Protein AF-K0IA86-F1 (afdb_monomer_lite)

Radius of gyration: 13.62 Å; chains: 1; bounding box: 33×33×26 Å

InterPro domains:
  IPR036388 Winged helix-like DNA-binding domain superfamily [G3DSA:1.10.10.10] (1-74)
  IPR036390 Winged helix DNA-binding domain superfamily [SSF46785] (7-66)
  IPR038723 ArnR1-like, winged helix-turn-helix domain [PF14947] (1-66)

Secondary structure (DSSP, 8-state):
-GGGGTT-B-HHHHHHHHT--HHHHHHHHHHHHHTTSEEEETTTTEEEE-HHHHHHHHHHHHHHHHH-TT----

Organism: Nitrososphaera gargensis (strain Ga9.2) (NCBI:txid1237085)

Foldseek 3Di:
DQVQQAVWDALVSCCVVVVHDPVRSVVVVVVCVVVVQWDQDPVVNTIHGDPVVVVVVVVVVVVVCVVPVPPPDD

Structure (mmCIF, N/CA/C/O backbone):
data_AF-K0IA86-F1
#
_entry.id   AF-K0IA86-F1
#
loop_
_atom_site.group_PDB
_atom_site.id
_atom_site.type_symbol
_atom_site.label_atom_id
_atom_site.label_alt_id
_atom_site.label_comp_id
_atom_site.label_asym_id
_atom_site.label_entity_id
_atom_site.label_seq_id
_atom_site.pdbx_PDB_ins_code
_atom_site.Cartn_x
_atom_site.Cartn_y
_atom_site.Cartn_z
_atom_site.occupancy
_atom_site.B_iso_or_equiv
_atom_site.aut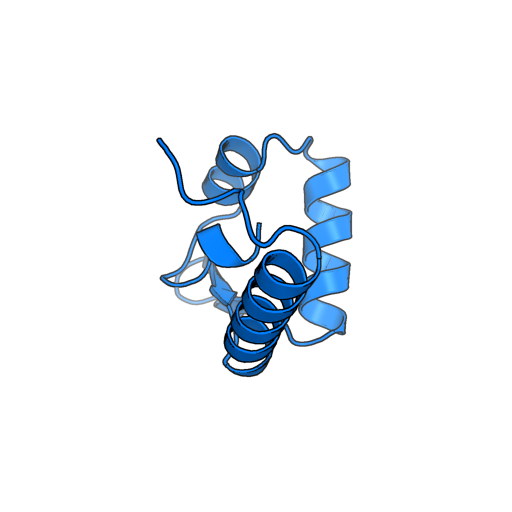h_seq_id
_atom_site.auth_comp_id
_atom_site.auth_asym_id
_atom_site.auth_atom_id
_atom_site.pdbx_PDB_model_num
ATOM 1 N N . MET A 1 1 ? -1.994 4.844 -0.383 1.00 87.06 1 MET A N 1
ATOM 2 C CA . MET A 1 1 ? -1.159 3.749 -0.930 1.00 87.06 1 MET A CA 1
ATOM 3 C C . MET A 1 1 ? -1.890 2.418 -0.915 1.00 87.06 1 MET A C 1
ATOM 5 O O . MET A 1 1 ? -2.091 1.872 -1.987 1.00 87.06 1 MET A O 1
ATOM 9 N N . LEU A 1 2 ? -2.334 1.936 0.252 1.00 93.06 2 LEU A N 1
ATOM 10 C CA . LEU A 1 2 ? -3.052 0.661 0.364 1.00 93.06 2 LEU A CA 1
ATOM 11 C C . LEU A 1 2 ? -4.274 0.584 -0.572 1.00 93.06 2 LEU A C 1
ATOM 13 O O . LEU A 1 2 ? -4.402 -0.356 -1.337 1.00 93.06 2 LEU A O 1
ATOM 17 N N . GLU A 1 3 ? -5.091 1.641 -0.643 1.00 95.25 3 GLU A N 1
ATOM 18 C CA . GLU A 1 3 ? -6.246 1.688 -1.560 1.00 95.25 3 GLU A CA 1
ATOM 19 C C . GLU A 1 3 ? -5.891 1.507 -3.046 1.00 95.25 3 GLU A C 1
ATOM 21 O O . GLU A 1 3 ? -6.691 0.982 -3.810 1.00 95.25 3 GLU A O 1
ATOM 26 N N . ILE A 1 4 ? -4.690 1.918 -3.472 1.00 96.12 4 ILE A N 1
ATOM 27 C CA . ILE A 1 4 ? -4.249 1.798 -4.873 1.00 96.12 4 ILE A CA 1
ATOM 28 C C . ILE A 1 4 ? -4.023 0.330 -5.254 1.00 96.12 4 ILE A C 1
ATOM 30 O O . ILE A 1 4 ? -4.157 -0.021 -6.425 1.00 96.12 4 ILE A O 1
ATOM 34 N N . ALA A 1 5 ? -3.674 -0.504 -4.275 1.00 96.06 5 ALA A N 1
ATOM 35 C CA . ALA A 1 5 ? -3.341 -1.910 -4.441 1.00 96.06 5 ALA A CA 1
ATOM 36 C C . ALA A 1 5 ? -4.519 -2.847 -4.110 1.00 96.06 5 ALA A C 1
ATOM 38 O O . ALA A 1 5 ? -4.297 -4.040 -3.921 1.00 96.06 5 ALA A O 1
ATOM 39 N N . LEU A 1 6 ? -5.756 -2.346 -3.987 1.00 95.00 6 LEU A N 1
ATOM 40 C CA 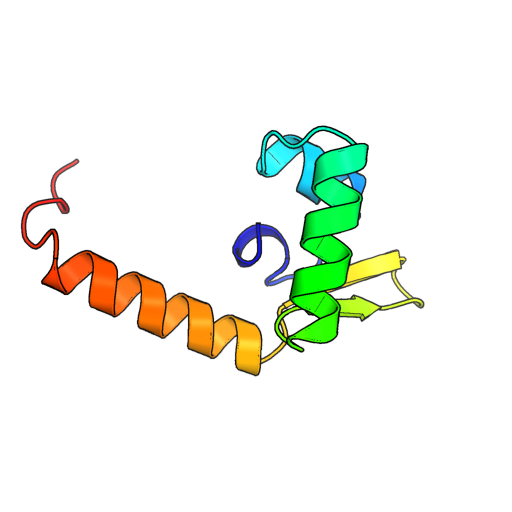. LEU A 1 6 ? -6.929 -3.191 -3.704 1.00 95.00 6 LEU A CA 1
ATOM 41 C C . LEU A 1 6 ? -7.148 -4.255 -4.788 1.00 95.00 6 LEU A C 1
ATOM 43 O O . LEU A 1 6 ? -7.347 -5.419 -4.454 1.00 95.00 6 LEU A O 1
ATOM 47 N N . ASP A 1 7 ? -7.015 -3.857 -6.054 1.00 93.06 7 ASP A N 1
ATOM 48 C CA . ASP A 1 7 ? -7.179 -4.727 -7.229 1.00 93.06 7 ASP A CA 1
ATOM 49 C C . ASP A 1 7 ? -5.837 -5.167 -7.835 1.00 93.06 7 ASP A C 1
ATOM 51 O O . ASP A 1 7 ? -5.777 -5.593 -8.984 1.00 93.06 7 ASP A O 1
ATOM 55 N N . GLY A 1 8 ? -4.738 -5.008 -7.094 1.00 95.12 8 GLY A N 1
ATOM 56 C CA . GLY A 1 8 ? -3.396 -5.183 -7.638 1.00 95.12 8 GLY A CA 1
ATOM 57 C C . GLY A 1 8 ? -2.826 -3.926 -8.292 1.00 95.12 8 GLY A C 1
ATOM 58 O O . GLY A 1 8 ? -3.482 -3.158 -9.010 1.00 95.12 8 GLY A O 1
ATOM 59 N N . ALA A 1 9 ? -1.555 -3.669 -7.996 1.00 97.00 9 ALA A N 1
ATOM 60 C CA . ALA A 1 9 ? -0.811 -2.602 -8.635 1.00 97.00 9 ALA A CA 1
ATOM 61 C C . ALA A 1 9 ? 0.686 -2.897 -8.676 1.00 97.00 9 ALA A C 1
ATOM 63 O O . ALA A 1 9 ? 1.313 -3.212 -7.665 1.00 97.00 9 ALA A O 1
ATOM 64 N N . ILE A 1 10 ? 1.283 -2.686 -9.847 1.00 96.25 10 ILE A N 1
ATOM 65 C CA . ILE A 1 10 ? 2.737 -2.676 -9.988 1.00 96.25 10 ILE A CA 1
ATOM 66 C C . ILE A 1 10 ? 3.355 -1.507 -9.210 1.00 96.25 10 ILE A C 1
ATOM 68 O O . ILE A 1 10 ? 2.753 -0.438 -9.049 1.00 96.25 10 ILE A O 1
ATOM 72 N N . LYS A 1 11 ? 4.612 -1.679 -8.799 1.00 94.19 11 LYS A N 1
ATOM 73 C CA . LYS A 1 11 ? 5.384 -0.708 -8.007 1.00 94.19 11 LYS A CA 1
ATOM 74 C C . LYS A 1 11 ? 5.326 0.719 -8.564 1.00 94.19 11 LYS A C 1
ATOM 76 O O . LYS A 1 11 ? 5.063 1.665 -7.826 1.00 94.19 11 LYS A O 1
ATOM 81 N N . THR A 1 12 ? 5.493 0.868 -9.877 1.00 95.19 12 THR A N 1
ATOM 82 C CA . THR A 1 12 ? 5.458 2.166 -10.566 1.00 95.19 12 THR A CA 1
ATOM 83 C C . THR A 1 12 ? 4.090 2.844 -10.448 1.00 95.19 12 THR A C 1
ATOM 85 O O . THR A 1 12 ? 4.016 4.026 -10.126 1.00 95.19 12 THR A O 1
ATOM 88 N N . LYS A 1 13 ? 2.990 2.099 -10.620 1.00 95.88 13 LYS A N 1
ATOM 89 C CA . LYS A 1 13 ? 1.619 2.625 -10.482 1.00 95.88 13 LYS A CA 1
ATOM 90 C C . LYS A 1 13 ? 1.366 3.132 -9.062 1.00 95.88 13 LYS A C 1
ATOM 92 O O . LYS A 1 13 ? 0.761 4.189 -8.892 1.00 95.88 13 LYS A O 1
ATOM 97 N N . ILE A 1 14 ? 1.860 2.406 -8.059 1.00 96.31 14 ILE A N 1
ATOM 98 C CA . ILE A 1 14 ? 1.768 2.813 -6.655 1.00 96.31 14 ILE A CA 1
ATOM 99 C C . ILE A 1 14 ? 2.566 4.094 -6.411 1.00 96.31 14 ILE A C 1
ATOM 101 O O . ILE A 1 14 ? 2.028 5.029 -5.828 1.00 96.31 14 ILE A O 1
ATOM 105 N N . MET A 1 15 ? 3.805 4.158 -6.904 1.00 95.69 15 MET A N 1
ATOM 106 C CA . MET A 1 15 ? 4.682 5.324 -6.776 1.00 95.69 15 MET A CA 1
ATOM 107 C C . MET A 1 15 ? 4.006 6.605 -7.271 1.00 95.69 15 MET A C 1
ATOM 109 O O . MET A 1 15 ? 3.880 7.569 -6.518 1.00 95.69 15 MET A O 1
ATOM 113 N N . TYR A 1 16 ? 3.513 6.583 -8.514 1.00 96.06 16 TYR A N 1
ATOM 114 C CA . TYR A 1 16 ? 2.899 7.751 -9.141 1.00 96.06 16 TYR A CA 1
ATOM 115 C C . TYR A 1 16 ? 1.580 8.144 -8.476 1.00 96.06 16 TYR A C 1
ATOM 117 O O . TYR A 1 16 ? 1.369 9.320 -8.202 1.00 96.06 16 TYR A O 1
ATOM 125 N N . LYS A 1 17 ? 0.699 7.182 -8.169 1.00 95.50 17 LYS A N 1
ATOM 126 C CA . LYS A 1 17 ? -0.598 7.493 -7.544 1.00 95.50 17 LYS A CA 1
ATOM 127 C C . LYS A 1 17 ? -0.486 7.911 -6.077 1.00 95.50 17 LYS A C 1
ATOM 129 O O . LYS A 1 17 ? -1.378 8.587 -5.578 1.00 95.50 17 LYS A O 1
ATOM 134 N N . ALA A 1 18 ? 0.565 7.485 -5.378 1.00 94.62 18 ALA A N 1
ATOM 135 C CA . ALA A 1 18 ? 0.817 7.865 -3.991 1.00 94.62 18 ALA A CA 1
ATOM 136 C C . ALA A 1 18 ? 1.768 9.068 -3.855 1.00 94.62 18 ALA A C 1
ATOM 138 O O . ALA A 1 18 ? 2.033 9.474 -2.728 1.00 94.62 18 ALA A O 1
ATOM 139 N N . TYR A 1 19 ? 2.269 9.624 -4.968 1.00 95.31 19 TYR A N 1
ATOM 140 C CA . TYR A 1 19 ? 3.240 10.727 -4.994 1.00 95.31 19 TYR A CA 1
ATOM 141 C C . TYR A 1 19 ? 4.497 10.448 -4.149 1.00 95.31 19 TYR A C 1
ATOM 143 O O . TYR A 1 19 ? 5.021 11.333 -3.477 1.00 95.31 19 TYR A O 1
ATOM 151 N N . LEU A 1 20 ? 4.978 9.201 -4.167 1.00 94.56 20 LEU A N 1
ATOM 152 C CA . LEU A 1 20 ? 6.149 8.774 -3.397 1.00 94.56 20 LEU A CA 1
ATOM 153 C C . LEU A 1 20 ? 7.411 8.809 -4.259 1.00 94.56 20 LEU A C 1
ATOM 155 O O . LEU A 1 20 ? 7.390 8.414 -5.423 1.00 94.56 20 LEU A O 1
ATOM 159 N N . SER A 1 21 ? 8.538 9.200 -3.669 1.00 96.69 21 SER A N 1
ATOM 160 C CA . SER A 1 21 ? 9.854 8.918 -4.253 1.00 96.69 21 SER A CA 1
ATOM 161 C C . SER A 1 21 ? 10.193 7.425 -4.147 1.00 96.69 21 SER A C 1
ATOM 163 O O . SER A 1 21 ? 9.620 6.692 -3.339 1.00 96.69 21 SER A O 1
ATOM 165 N N . PHE A 1 22 ? 11.158 6.955 -4.941 1.00 94.38 22 PHE A N 1
ATOM 166 C CA . PHE A 1 22 ? 11.573 5.549 -4.911 1.00 94.38 22 PHE A CA 1
ATOM 167 C C . PHE A 1 22 ? 12.081 5.061 -3.534 1.00 94.38 22 PHE A C 1
ATOM 169 O O . PHE A 1 22 ? 11.692 3.955 -3.144 1.00 94.38 22 PHE A O 1
ATOM 176 N N . PRO A 1 23 ? 12.889 5.833 -2.770 1.00 97.12 23 PRO A N 1
ATOM 177 C CA . PRO A 1 23 ? 13.286 5.439 -1.416 1.00 97.12 23 PRO A CA 1
ATOM 178 C C . PRO A 1 23 ? 12.086 5.307 -0.474 1.00 97.12 23 PRO A C 1
ATOM 180 O O . PRO A 1 23 ? 11.901 4.253 0.128 1.00 97.12 23 PRO A O 1
ATOM 183 N N . GLN A 1 24 ? 11.210 6.319 -0.447 1.00 97.00 24 GLN A N 1
ATOM 184 C CA . GLN A 1 24 ? 9.998 6.297 0.379 1.00 97.00 24 GLN A CA 1
ATOM 185 C C . GLN A 1 24 ? 9.123 5.095 0.030 1.00 97.00 24 GLN A C 1
ATOM 187 O O . GLN A 1 24 ? 8.675 4.368 0.909 1.00 97.00 24 GLN A O 1
ATOM 192 N N . LEU A 1 25 ? 8.905 4.841 -1.262 1.00 96.44 25 LEU A N 1
ATOM 193 C CA . LEU A 1 25 ? 8.106 3.711 -1.715 1.00 96.44 25 LEU A CA 1
ATOM 194 C C . LEU A 1 25 ? 8.639 2.380 -1.177 1.00 96.44 25 LEU A C 1
ATOM 196 O O . LEU A 1 25 ? 7.846 1.547 -0.752 1.00 96.44 25 LEU A O 1
ATOM 200 N N . LYS A 1 26 ? 9.960 2.163 -1.200 1.00 96.12 26 LYS A N 1
ATOM 201 C CA . LYS A 1 26 ? 10.560 0.936 -0.661 1.00 96.12 26 LYS A CA 1
ATOM 202 C C . LYS A 1 26 ? 10.293 0.780 0.833 1.00 96.12 26 LYS A C 1
ATOM 204 O O . LYS A 1 26 ? 9.900 -0.306 1.244 1.00 96.12 26 LYS A O 1
ATOM 209 N N . GLU A 1 27 ? 10.475 1.843 1.608 1.00 97.00 27 GLU A N 1
ATOM 210 C CA . GLU A 1 27 ? 10.229 1.829 3.053 1.00 97.00 27 GLU A CA 1
ATOM 211 C C . GLU A 1 27 ? 8.757 1.547 3.365 1.00 97.00 27 GLU A C 1
ATOM 213 O O . GLU A 1 27 ? 8.450 0.644 4.140 1.00 97.00 27 GLU A O 1
ATOM 218 N N . TYR A 1 28 ? 7.831 2.242 2.698 1.00 96.75 28 TYR A N 1
ATOM 219 C CA . TYR A 1 28 ? 6.399 2.020 2.896 1.00 96.75 28 TYR A CA 1
ATOM 220 C C . TYR A 1 28 ? 5.963 0.614 2.484 1.00 96.75 28 TYR A C 1
ATOM 222 O O . TYR A 1 28 ? 5.192 -0.008 3.210 1.00 96.75 28 TYR A O 1
ATOM 230 N N . LEU A 1 29 ? 6.443 0.097 1.347 1.00 96.31 29 LEU A N 1
ATOM 231 C CA . LEU A 1 29 ? 6.137 -1.273 0.926 1.00 96.31 29 LEU A CA 1
ATOM 232 C C . LEU A 1 29 ? 6.607 -2.279 1.976 1.00 96.31 29 LEU A C 1
ATOM 234 O O . LEU A 1 29 ? 5.798 -3.093 2.404 1.00 96.31 29 LEU A O 1
ATOM 238 N N . ALA A 1 30 ? 7.854 -2.164 2.445 1.00 96.69 30 ALA A N 1
ATOM 239 C CA . ALA A 1 30 ? 8.413 -3.062 3.452 1.00 96.69 30 ALA A CA 1
ATOM 240 C C . ALA A 1 30 ? 7.595 -3.054 4.752 1.00 96.69 30 ALA A C 1
ATOM 242 O O . ALA A 1 30 ? 7.243 -4.115 5.258 1.00 96.69 30 ALA A O 1
ATOM 243 N N . VAL A 1 31 ? 7.224 -1.872 5.256 1.00 97.50 31 VAL A N 1
ATOM 244 C CA . VAL A 1 31 ? 6.403 -1.752 6.472 1.00 97.50 31 VAL A CA 1
ATOM 245 C C . VAL A 1 31 ? 5.017 -2.367 6.271 1.00 97.50 31 VAL A C 1
ATOM 247 O O . VAL A 1 31 ? 4.518 -3.074 7.144 1.00 97.50 31 VAL A O 1
ATOM 250 N N . LEU A 1 32 ? 4.366 -2.110 5.134 1.00 96.75 32 LEU A N 1
ATOM 251 C CA . LEU A 1 32 ? 3.026 -2.635 4.866 1.00 96.75 32 LEU A CA 1
ATOM 252 C C . LEU A 1 32 ? 3.021 -4.160 4.689 1.00 96.75 32 LEU A C 1
ATOM 254 O O . LEU A 1 32 ? 2.080 -4.808 5.153 1.00 96.75 32 LEU A O 1
ATOM 258 N N . GLU A 1 33 ? 4.064 -4.718 4.073 1.00 96.62 33 GLU A N 1
ATOM 259 C CA . GLU A 1 33 ? 4.284 -6.165 3.964 1.00 96.62 33 GLU A CA 1
ATOM 260 C C . GLU A 1 33 ? 4.557 -6.793 5.335 1.00 96.62 33 GLU A C 1
ATOM 262 O O . GLU A 1 33 ? 3.879 -7.741 5.722 1.00 96.62 33 GLU A O 1
ATOM 267 N N . GLU A 1 34 ? 5.465 -6.213 6.128 1.00 97.69 34 GLU A N 1
ATOM 268 C CA . GLU A 1 34 ? 5.800 -6.689 7.479 1.00 97.69 34 GLU A CA 1
ATOM 269 C C . GLU A 1 34 ? 4.568 -6.699 8.399 1.00 97.69 34 GLU A C 1
ATOM 271 O O . GLU A 1 34 ? 4.358 -7.621 9.187 1.00 97.69 34 GLU A O 1
ATOM 276 N N . LYS A 1 35 ? 3.699 -5.686 8.285 1.00 97.12 35 LYS A N 1
ATOM 277 C CA . LYS A 1 35 ? 2.437 -5.632 9.040 1.00 97.12 35 LYS A CA 1
ATOM 278 C C . LYS A 1 35 ? 1.337 -6.519 8.449 1.00 97.12 35 LYS A C 1
ATOM 280 O O . LYS A 1 35 ? 0.261 -6.613 9.054 1.00 97.12 35 LYS A O 1
ATOM 285 N N . GLY A 1 36 ? 1.578 -7.181 7.318 1.00 97.19 36 GLY A N 1
ATOM 286 C CA . GLY A 1 36 ? 0.629 -8.058 6.634 1.00 97.19 36 GLY A CA 1
ATOM 287 C C . GLY A 1 36 ? -0.583 -7.318 6.074 1.00 97.19 36 GLY A C 1
ATOM 288 O O . GLY A 1 36 ? -1.664 -7.893 5.986 1.00 97.19 36 GLY A O 1
ATOM 289 N N . LEU A 1 37 ? -0.445 -6.025 5.775 1.00 97.81 37 LEU A N 1
ATOM 290 C CA . LEU A 1 37 ? -1.489 -5.196 5.159 1.00 97.81 37 LEU A CA 1
ATOM 291 C C . LEU A 1 37 ? -1.427 -5.251 3.628 1.00 97.81 37 LEU A C 1
ATOM 293 O O . LEU A 1 37 ? -2.406 -4.940 2.949 1.00 97.81 37 LEU A O 1
ATOM 297 N N . LEU A 1 38 ? -0.269 -5.631 3.101 1.00 97.31 38 LEU A N 1
ATOM 298 C CA . LEU A 1 38 ? 0.035 -5.743 1.687 1.00 97.31 38 LEU A CA 1
ATOM 299 C C . LEU A 1 38 ? 0.808 -7.046 1.459 1.00 97.31 38 LEU A C 1
ATOM 301 O O . LEU A 1 38 ? 1.539 -7.485 2.342 1.00 97.31 38 LEU A O 1
ATOM 305 N N . GLU A 1 39 ? 0.656 -7.643 0.288 1.00 96.94 39 GLU A N 1
ATOM 306 C CA . GLU A 1 39 ? 1.425 -8.804 -0.156 1.00 96.94 39 GLU A CA 1
ATOM 307 C C . GLU A 1 39 ? 1.963 -8.566 -1.566 1.00 96.94 39 GLU A C 1
ATOM 309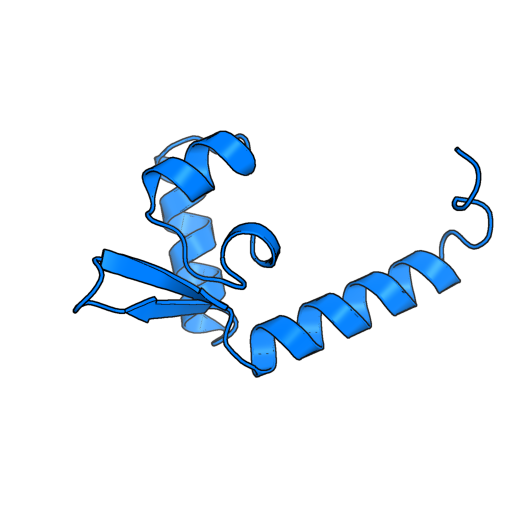 O O . GLU A 1 39 ? 1.356 -7.836 -2.358 1.00 96.94 39 GLU A O 1
ATOM 314 N N . TYR A 1 40 ? 3.103 -9.173 -1.883 1.00 96.81 40 TYR A N 1
ATOM 315 C CA . TYR A 1 40 ? 3.656 -9.173 -3.230 1.00 96.81 40 TYR A CA 1
ATOM 316 C C . TYR A 1 40 ? 3.314 -10.483 -3.949 1.00 96.81 40 TYR A C 1
ATOM 318 O O . TYR A 1 40 ? 3.672 -11.572 -3.502 1.00 96.81 40 TYR A O 1
ATOM 326 N N . VAL A 1 41 ? 2.636 -10.367 -5.088 1.00 95.31 41 VAL A N 1
ATOM 327 C CA . VAL A 1 41 ? 2.234 -11.481 -5.946 1.00 95.31 41 VAL A CA 1
ATOM 328 C C . VAL A 1 41 ? 3.234 -11.593 -7.091 1.00 95.31 41 VAL A C 1
ATOM 330 O O . VAL A 1 41 ? 3.197 -10.829 -8.057 1.00 95.31 41 VAL A O 1
ATOM 333 N N . SER A 1 42 ? 4.149 -12.556 -6.976 1.00 91.56 42 SER A N 1
ATOM 334 C CA . SER A 1 42 ? 5.259 -12.738 -7.919 1.00 91.56 42 SER A CA 1
ATOM 335 C C . SER A 1 42 ? 4.818 -13.142 -9.327 1.00 91.56 42 SER A C 1
ATOM 337 O O . SER A 1 42 ? 5.511 -12.800 -10.282 1.00 91.56 42 SER A O 1
ATOM 339 N N . THR A 1 43 ? 3.674 -13.819 -9.477 1.00 92.69 43 THR A N 1
ATOM 340 C CA . THR A 1 43 ? 3.145 -14.235 -10.790 1.00 92.69 43 THR A CA 1
ATOM 341 C C . THR A 1 43 ? 2.796 -13.041 -11.670 1.00 92.69 43 THR A C 1
ATOM 343 O O . THR A 1 43 ? 3.077 -13.054 -12.864 1.00 92.69 43 THR A O 1
ATOM 346 N N . ASP A 1 44 ? 2.247 -11.994 -11.054 1.00 90.12 44 ASP A N 1
ATOM 347 C CA . ASP A 1 44 ? 1.713 -10.822 -11.750 1.00 90.12 44 ASP A CA 1
ATOM 348 C C . ASP A 1 44 ? 2.646 -9.605 -11.603 1.00 90.12 44 ASP A C 1
ATOM 350 O O . ASP A 1 44 ? 2.452 -8.575 -12.245 1.00 90.12 44 ASP A O 1
ATOM 354 N N . ASN A 1 45 ? 3.696 -9.724 -10.777 1.00 93.56 45 ASN A N 1
ATOM 355 C CA . ASN A 1 45 ? 4.597 -8.639 -10.380 1.00 93.56 45 ASN A CA 1
ATOM 356 C C . ASN A 1 45 ? 3.844 -7.440 -9.765 1.00 93.56 45 ASN A C 1
ATOM 358 O O . ASN A 1 45 ? 4.173 -6.267 -9.983 1.00 93.56 45 ASN A O 1
ATOM 362 N N . GLU A 1 46 ? 2.816 -7.744 -8.978 1.00 96.31 46 GLU A N 1
ATOM 363 C CA . GLU A 1 46 ? 1.909 -6.772 -8.380 1.00 96.31 46 GLU A CA 1
ATOM 364 C C . GLU A 1 46 ? 1.952 -6.832 -6.863 1.00 96.31 46 GLU A C 1
ATOM 366 O O . GLU A 1 46 ? 2.163 -7.880 -6.262 1.00 96.31 46 GLU A O 1
ATOM 371 N N . TYR A 1 47 ? 1.666 -5.700 -6.234 1.00 97.19 47 TYR A N 1
ATOM 372 C CA . TYR A 1 47 ? 1.296 -5.673 -4.831 1.00 97.19 47 TYR A CA 1
ATOM 373 C C . TYR A 1 47 ? -0.219 -5.693 -4.692 1.00 97.19 47 TYR A C 1
ATOM 375 O O . TYR A 1 47 ? -0.911 -4.945 -5.391 1.00 97.19 47 TYR A O 1
ATOM 383 N N . ARG A 1 48 ? -0.721 -6.508 -3.763 1.00 97.50 48 ARG A N 1
ATOM 384 C CA . ARG A 1 48 ? -2.144 -6.633 -3.444 1.00 97.50 48 ARG A CA 1
ATOM 385 C C . ARG A 1 48 ? -2.407 -6.340 -1.982 1.00 97.50 48 ARG A C 1
ATOM 387 O O . ARG A 1 48 ? -1.613 -6.652 -1.102 1.00 97.50 48 ARG A O 1
ATOM 394 N N . THR A 1 49 ? -3.531 -5.688 -1.724 1.00 97.88 49 THR A N 1
ATOM 395 C CA . THR A 1 49 ? -3.988 -5.436 -0.358 1.00 97.88 49 THR A CA 1
ATOM 396 C C . THR A 1 49 ? -4.600 -6.706 0.200 1.00 97.88 49 THR A C 1
ATOM 398 O O . THR A 1 49 ? -5.578 -7.217 -0.348 1.00 97.88 49 THR A O 1
ATOM 401 N N . THR A 1 50 ? -4.055 -7.176 1.317 1.00 98.06 50 THR A N 1
ATOM 402 C CA . THR A 1 50 ? -4.569 -8.355 2.019 1.00 98.06 50 THR A CA 1
ATOM 403 C C . THR A 1 50 ? -5.934 -8.056 2.640 1.00 98.06 50 THR A C 1
ATOM 405 O O . THR A 1 50 ? -6.330 -6.898 2.801 1.00 98.06 50 THR A O 1
ATOM 408 N N . ASP A 1 51 ? -6.654 -9.082 3.086 1.00 97.69 51 ASP A N 1
ATOM 409 C CA . ASP A 1 51 ? -7.923 -8.872 3.795 1.00 97.69 51 ASP A CA 1
ATOM 410 C C . ASP A 1 51 ? -7.743 -8.101 5.111 1.00 97.69 51 ASP A C 1
ATOM 412 O O . ASP A 1 51 ? -8.566 -7.247 5.455 1.00 97.69 51 ASP A O 1
ATOM 416 N N . LYS A 1 52 ? -6.610 -8.300 5.798 1.00 97.88 52 LYS A N 1
ATOM 417 C CA . LYS A 1 52 ? -6.216 -7.484 6.955 1.00 97.88 52 LYS A CA 1
ATOM 418 C C . LYS A 1 52 ? -6.045 -6.013 6.562 1.00 97.88 52 LYS A C 1
ATOM 420 O O . LYS A 1 52 ? -6.520 -5.127 7.273 1.00 97.88 52 LYS A O 1
ATOM 425 N N . GLY A 1 53 ? -5.420 -5.746 5.415 1.00 97.44 53 GLY A N 1
ATOM 426 C CA . GLY A 1 53 ? -5.292 -4.405 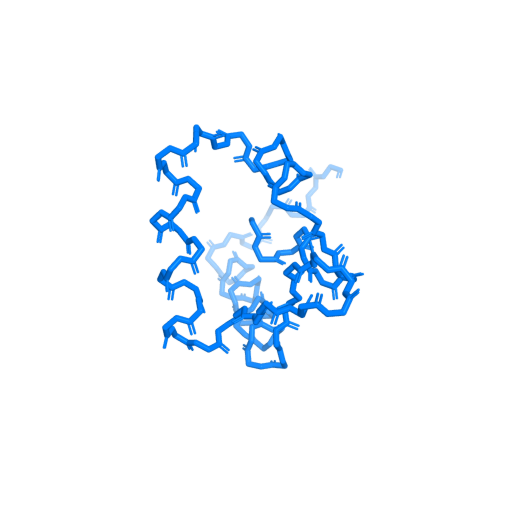4.849 1.00 97.44 53 GLY A CA 1
ATOM 427 C C . GLY A 1 53 ? -6.639 -3.756 4.520 1.00 97.44 53 GLY A C 1
ATOM 428 O O . GLY A 1 53 ? -6.869 -2.593 4.859 1.00 97.44 53 GLY A O 1
ATOM 429 N N . LYS A 1 54 ? -7.573 -4.511 3.931 1.00 96.88 54 LYS A N 1
ATOM 430 C CA . LYS A 1 54 ? -8.940 -4.038 3.645 1.00 96.88 54 LYS A CA 1
ATOM 431 C C . LYS A 1 54 ? -9.687 -3.674 4.929 1.00 96.88 54 LYS A C 1
ATOM 433 O O . LYS A 1 54 ? -10.337 -2.630 4.988 1.00 96.88 54 LYS A O 1
ATOM 438 N N . HIS A 1 55 ? -9.564 -4.499 5.970 1.00 96.75 55 HIS A N 1
ATOM 439 C CA . HIS A 1 55 ? -10.162 -4.215 7.273 1.00 96.75 55 HIS A CA 1
ATOM 440 C C . HIS A 1 55 ? -9.570 -2.949 7.908 1.00 96.75 55 HIS A C 1
ATOM 442 O O . HIS A 1 55 ? -10.318 -2.079 8.356 1.00 96.75 55 HIS A O 1
ATOM 448 N N . PHE A 1 56 ? -8.243 -2.799 7.859 1.00 96.12 56 PHE A N 1
ATOM 449 C CA . PHE A 1 56 ? -7.552 -1.597 8.325 1.00 96.12 56 PHE A CA 1
ATOM 450 C C . PHE A 1 56 ? -8.057 -0.330 7.615 1.00 96.12 56 PHE A C 1
ATOM 452 O O . PHE A 1 56 ? -8.365 0.661 8.273 1.00 96.12 56 PHE A O 1
ATOM 459 N N . LEU A 1 57 ? -8.214 -0.367 6.287 1.00 95.38 57 LEU A N 1
ATOM 460 C CA . LEU A 1 57 ? -8.754 0.758 5.516 1.00 95.38 57 LEU A CA 1
ATOM 461 C C . LEU A 1 57 ? -10.177 1.127 5.923 1.00 95.38 57 LEU A C 1
ATOM 463 O O . LEU A 1 57 ? -10.492 2.312 6.032 1.00 95.38 57 LEU A O 1
ATOM 467 N N . LYS A 1 58 ? -11.037 0.128 6.143 1.00 94.69 58 LYS A N 1
ATOM 468 C CA . LYS A 1 58 ? -12.411 0.361 6.592 1.00 94.69 58 LYS A CA 1
ATOM 469 C C . LYS A 1 58 ? -12.424 1.059 7.952 1.00 94.69 58 LYS A C 1
ATOM 471 O O . LYS A 1 58 ? -13.012 2.128 8.072 1.00 94.69 58 LYS A O 1
ATOM 476 N N . MET A 1 59 ? -11.696 0.517 8.929 1.00 94.06 59 MET A N 1
ATOM 477 C CA . MET A 1 59 ? -11.577 1.130 10.254 1.00 94.06 59 MET A CA 1
ATOM 478 C C . MET A 1 59 ? -11.029 2.557 10.185 1.00 94.06 59 MET A C 1
ATOM 480 O O . MET A 1 59 ? -11.558 3.452 10.837 1.00 94.06 59 MET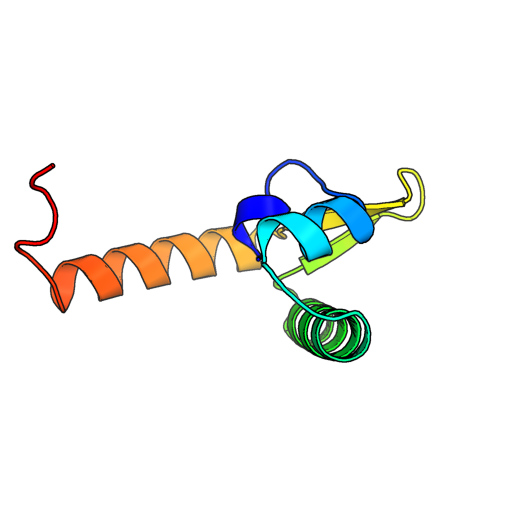 A O 1
ATOM 484 N N . TYR A 1 60 ? -9.991 2.787 9.378 1.00 92.25 60 TYR A N 1
ATOM 485 C CA . TYR A 1 60 ? -9.397 4.111 9.221 1.00 92.25 60 TYR A CA 1
ATOM 486 C C . TYR A 1 60 ? -10.404 5.129 8.658 1.00 92.25 60 TYR A C 1
ATOM 488 O O . TYR A 1 60 ? -10.477 6.260 9.140 1.00 92.25 60 TYR A O 1
ATOM 496 N N . LYS A 1 61 ? -11.234 4.722 7.687 1.00 90.31 61 LYS A N 1
ATOM 497 C CA . LYS A 1 61 ? -12.323 5.554 7.144 1.00 90.31 61 LYS A CA 1
ATOM 498 C C . LYS A 1 61 ? -13.415 5.837 8.168 1.00 90.31 61 LYS A C 1
ATOM 500 O O . LYS A 1 61 ? -13.946 6.947 8.187 1.00 90.31 61 LYS A O 1
ATOM 505 N N . ASP A 1 62 ? -13.762 4.854 8.989 1.00 91.12 62 ASP A N 1
ATOM 506 C CA . ASP A 1 62 ? -14.794 4.999 10.016 1.00 91.12 62 ASP A CA 1
ATOM 507 C C . ASP A 1 62 ? -14.326 5.962 11.118 1.00 91.12 62 ASP A C 1
ATOM 509 O O . ASP A 1 62 ? -15.034 6.911 11.453 1.00 91.12 62 ASP A O 1
ATOM 513 N N . VAL A 1 63 ? -13.086 5.806 11.594 1.00 92.00 63 VAL A N 1
ATOM 514 C CA . VAL A 1 63 ? -12.457 6.736 12.548 1.00 92.00 63 VAL A CA 1
ATOM 515 C C . VAL A 1 63 ? -12.360 8.142 11.957 1.00 92.00 63 VAL A C 1
ATOM 517 O O . VAL A 1 63 ? -12.712 9.115 12.621 1.00 92.00 63 VAL A O 1
ATOM 520 N N . GLY A 1 64 ? -11.949 8.270 10.693 1.00 87.44 64 GLY A N 1
ATOM 521 C CA . GLY A 1 64 ? -11.907 9.560 10.005 1.00 87.44 64 GLY A CA 1
ATOM 522 C C . GLY A 1 64 ? -13.272 10.253 9.958 1.00 87.44 64 GLY A C 1
ATOM 523 O O . GLY A 1 64 ? -13.353 11.458 10.183 1.00 87.44 64 GLY A O 1
ATOM 524 N N . GLN A 1 65 ? -14.354 9.502 9.741 1.00 86.94 65 GLN A N 1
ATOM 525 C CA . GLN A 1 65 ? -15.718 10.040 9.772 1.00 86.94 65 GLN A CA 1
ATOM 526 C C . GLN A 1 65 ? -16.153 10.472 11.177 1.00 86.94 65 GLN A C 1
ATOM 528 O O . GLN A 1 65 ? -16.857 11.470 11.303 1.00 86.94 65 GLN A O 1
ATOM 533 N N . MET A 1 66 ? -15.726 9.767 12.228 1.00 88.00 66 MET A N 1
ATOM 534 C CA . MET A 1 66 ? -16.020 10.153 13.614 1.00 88.00 66 MET A CA 1
ATOM 535 C C . MET A 1 66 ? -15.283 11.431 14.026 1.00 88.00 66 MET A C 1
ATOM 537 O O . MET A 1 66 ? -15.856 12.277 14.706 1.00 88.00 66 MET A O 1
ATOM 541 N N . ILE A 1 67 ? -14.025 11.585 13.601 1.00 89.44 67 ILE A N 1
ATOM 542 C CA . ILE A 1 67 ? -13.205 12.764 13.911 1.00 89.44 67 ILE A CA 1
ATOM 543 C C . ILE A 1 67 ? -13.629 13.971 13.055 1.00 89.44 67 ILE A C 1
ATOM 545 O O . ILE A 1 67 ? -13.626 15.102 13.537 1.00 89.44 67 ILE A O 1
ATOM 549 N N . PHE A 1 68 ? -14.040 13.744 11.802 1.00 84.19 68 PHE A N 1
ATOM 550 C CA . PHE A 1 68 ? -14.416 14.795 10.849 1.00 84.19 68 PHE A CA 1
ATOM 551 C C . PHE A 1 68 ? -15.840 14.605 10.284 1.00 84.19 68 PHE A C 1
ATOM 553 O O . PHE A 1 68 ? -16.004 14.420 9.070 1.00 84.19 68 PHE A O 1
ATOM 560 N N . PRO A 1 69 ? -16.891 14.707 11.122 1.00 71.38 69 PRO A N 1
ATOM 561 C CA . PRO A 1 69 ? -18.266 14.345 10.753 1.00 71.38 69 PRO A CA 1
ATOM 562 C C . PRO A 1 69 ? -18.882 15.196 9.627 1.00 71.38 69 PRO A C 1
ATOM 564 O O . PRO A 1 69 ? -19.788 14.734 8.937 1.00 71.38 69 PRO A O 1
ATOM 567 N N . ASN A 1 70 ? -18.364 16.405 9.375 1.00 64.56 70 ASN A N 1
ATOM 568 C CA . ASN A 1 70 ? -18.907 17.355 8.388 1.00 64.56 70 ASN A CA 1
ATOM 569 C C . ASN A 1 70 ? -18.158 17.402 7.039 1.00 64.56 70 ASN A C 1
ATOM 571 O O . ASN A 1 70 ? -18.416 18.285 6.225 1.00 64.56 70 ASN A O 1
ATOM 575 N N . SER A 1 71 ? -17.245 16.467 6.764 1.00 60.97 71 SER A N 1
ATOM 576 C CA . SER A 1 71 ? -16.452 16.453 5.518 1.00 60.97 71 SER A CA 1
ATOM 577 C C . SER A 1 71 ? -17.201 15.903 4.289 1.00 60.97 71 SER A C 1
ATOM 579 O O . SER A 1 71 ? -16.733 16.055 3.162 1.00 60.97 71 SER A O 1
ATOM 581 N N . LYS A 1 72 ? -18.407 15.339 4.459 1.00 56.66 72 LYS A N 1
ATOM 582 C CA . LYS A 1 72 ? -19.292 14.944 3.346 1.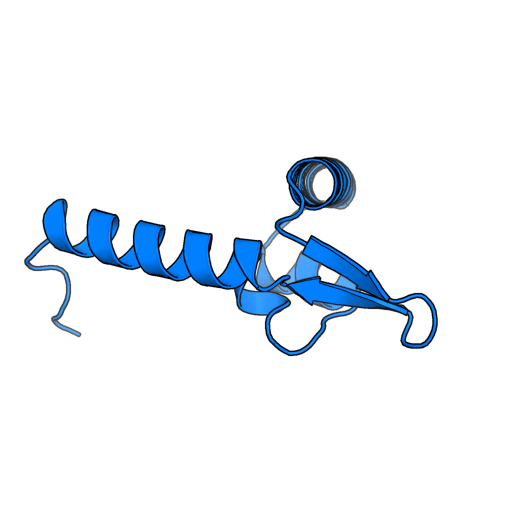00 56.66 72 LYS A CA 1
ATOM 583 C C . LYS A 1 72 ? -20.092 16.133 2.798 1.00 56.66 72 LYS A C 1
ATOM 585 O O . LYS A 1 72 ? -21.314 16.138 2.889 1.00 56.66 72 LYS A O 1
ATOM 590 N N . LYS A 1 73 ? -19.426 17.132 2.216 1.00 49.78 73 LYS A N 1
ATOM 591 C CA . LYS A 1 73 ? -20.043 18.056 1.243 1.00 49.78 73 LYS A CA 1
ATOM 592 C C . LYS A 1 73 ? -19.002 18.557 0.241 1.00 49.78 73 LYS A C 1
ATOM 594 O O . LYS A 1 73 ? -18.445 19.638 0.418 1.00 49.78 73 LYS A O 1
ATOM 599 N N . LYS A 1 74 ? -18.789 17.792 -0.827 1.00 37.59 74 LYS A N 1
ATOM 600 C CA . LYS A 1 74 ? -18.648 18.326 -2.186 1.00 37.59 74 LYS A CA 1
ATOM 601 C C . LYS A 1 74 ? -18.842 17.224 -3.213 1.00 37.59 74 LYS A C 1
ATOM 603 O O . LYS A 1 74 ? -18.311 16.121 -2.969 1.00 37.59 74 LYS A O 1
#

Sequence (74 aa):
MLEIALDGAIKTKIMYKAYLSFPQLKEYLAVLEEKGLLEYVSTDNEYRTTDKGKHFLKMYKDVGQMIFPNSKKK

pLDDT: mean 91.8, std 11.23, range [37.59, 98.06]